Protein AF-A0A382XBM5-F1 (afdb_monomer_lite)

Foldseek 3Di:
DDDDDDDDDDDDDDDDDDDDDDDDDDDDDDPPDDPDPPPPPPPVVPPDDPPFDFQPPPQQFDWDWAQDCAPLQRGIWTKGWHDDPFWIKIWTFPGDRDHDDDPPDPVHPDGDGTDTDIDIDTRTDD

Radius of gyration: 31.51 Å; chains: 1; bounding box: 71×61×73 Å

Structure (mmCIF, N/CA/C/O backbone):
data_AF-A0A382XBM5-F1
#
_entry.id   AF-A0A382XBM5-F1
#
loop_
_atom_site.group_PDB
_atom_site.id
_atom_site.type_symbol
_atom_site.label_atom_id
_atom_site.label_alt_id
_atom_site.label_comp_id
_atom_site.label_asym_id
_atom_site.label_entity_id
_atom_site.label_seq_id
_atom_site.pdbx_PDB_ins_code
_atom_site.Cartn_x
_atom_site.Cartn_y
_atom_site.Cartn_z
_atom_site.occupancy
_atom_site.B_iso_or_equiv
_atom_site.auth_seq_id
_atom_site.auth_comp_id
_atom_site.auth_asym_id
_atom_site.auth_atom_id
_atom_site.pdbx_PDB_model_num
ATOM 1 N N . MET A 1 1 ? 4.378 49.306 -33.996 1.00 47.41 1 MET A N 1
ATOM 2 C CA . MET A 1 1 ? 3.082 48.614 -34.165 1.00 47.41 1 MET A CA 1
ATOM 3 C C . MET A 1 1 ? 2.689 48.063 -32.806 1.00 47.41 1 MET A C 1
ATOM 5 O O . MET A 1 1 ? 3.502 47.410 -32.171 1.00 47.41 1 MET A O 1
ATOM 9 N N . ARG A 1 2 ? 1.535 48.498 -32.302 1.00 53.16 2 ARG A N 1
ATOM 10 C CA . ARG A 1 2 ? 1.080 48.367 -30.914 1.00 53.16 2 ARG A CA 1
ATOM 11 C C . ARG A 1 2 ? 0.277 47.074 -30.787 1.00 53.16 2 ARG A C 1
ATOM 13 O O . ARG A 1 2 ? -0.827 47.044 -31.311 1.00 53.16 2 ARG A O 1
ATOM 20 N N . ASN A 1 3 ? 0.813 46.054 -30.114 1.00 47.38 3 ASN A N 1
ATOM 21 C CA . ASN A 1 3 ? 0.024 44.891 -29.702 1.00 47.38 3 ASN A CA 1
ATOM 22 C C . ASN A 1 3 ? -0.199 44.930 -28.193 1.00 47.38 3 ASN A C 1
ATOM 24 O O . ASN A 1 3 ? 0.729 45.026 -27.395 1.00 47.38 3 ASN A O 1
ATOM 28 N N . LEU A 1 4 ? -1.484 44.974 -27.877 1.00 54.78 4 LEU A N 1
ATOM 29 C CA . LEU A 1 4 ? -2.087 45.299 -26.604 1.00 54.78 4 LEU A CA 1
ATOM 30 C C . LEU A 1 4 ? -2.039 44.081 -25.674 1.00 54.78 4 LEU A C 1
ATOM 32 O O . LEU A 1 4 ? -2.422 42.978 -26.056 1.00 54.78 4 LEU A O 1
ATOM 36 N N . LEU A 1 5 ? -1.563 44.318 -24.457 1.00 53.28 5 LEU A N 1
ATOM 37 C CA . LEU A 1 5 ? -1.571 43.405 -23.323 1.00 53.28 5 LEU A CA 1
ATOM 38 C C . LEU A 1 5 ? -3.027 43.168 -22.874 1.00 53.28 5 LEU A C 1
ATOM 40 O O . LEU A 1 5 ? -3.676 44.100 -22.405 1.00 53.28 5 LEU A O 1
ATOM 44 N N . PHE A 1 6 ? -3.545 41.946 -23.011 1.00 52.56 6 PHE A N 1
ATOM 45 C CA . PHE A 1 6 ? -4.847 41.564 -22.451 1.00 52.56 6 PHE A CA 1
ATOM 46 C C . PHE A 1 6 ? -4.657 41.043 -21.021 1.00 52.56 6 PHE A C 1
ATOM 48 O O . PHE A 1 6 ? -4.394 39.865 -20.803 1.00 52.56 6 PHE A O 1
ATOM 55 N N . ILE A 1 7 ? -4.777 41.941 -20.040 1.00 62.66 7 ILE A N 1
ATOM 56 C CA . ILE A 1 7 ? -4.967 41.577 -18.631 1.00 62.66 7 ILE A CA 1
ATOM 57 C C . ILE A 1 7 ? -6.461 41.299 -18.439 1.00 62.66 7 ILE A C 1
ATOM 59 O O . ILE A 1 7 ? -7.285 42.205 -18.553 1.00 62.66 7 ILE A O 1
ATOM 63 N N . VAL A 1 8 ? -6.812 40.042 -18.170 1.00 58.16 8 VAL A N 1
ATOM 64 C CA . VAL A 1 8 ? -8.171 39.645 -17.786 1.00 58.16 8 VAL A CA 1
ATOM 65 C C . VAL A 1 8 ? -8.329 39.913 -16.290 1.00 58.16 8 VAL A C 1
ATOM 67 O O . VAL A 1 8 ? -7.776 39.199 -15.457 1.00 58.16 8 VAL A O 1
ATOM 70 N N . LEU A 1 9 ? -9.047 40.984 -15.954 1.00 60.41 9 LEU A N 1
ATOM 71 C CA . LEU A 1 9 ? -9.380 41.365 -14.583 1.00 60.41 9 LEU A CA 1
ATOM 72 C C . LEU A 1 9 ? -10.630 40.580 -14.137 1.00 60.41 9 LEU A C 1
ATOM 74 O O . LEU A 1 9 ? -11.729 40.832 -14.630 1.00 60.41 9 LEU A O 1
ATOM 78 N N . PHE A 1 10 ? -10.470 39.620 -13.223 1.00 53.31 10 PHE A N 1
ATOM 79 C CA . PHE A 1 10 ? -11.591 38.951 -12.555 1.00 53.31 10 PHE A CA 1
ATOM 80 C C . PHE A 1 10 ? -12.165 39.878 -11.472 1.00 53.31 10 PHE A C 1
ATOM 82 O O . PHE A 1 10 ? -11.504 40.166 -10.476 1.00 53.31 10 PHE A O 1
ATOM 89 N N . PHE A 1 11 ? -13.397 40.351 -11.663 1.00 56.81 11 PHE A N 1
ATOM 90 C CA . PHE A 1 11 ? -14.138 41.101 -10.649 1.00 56.81 11 PHE A CA 1
ATOM 91 C C . PHE A 1 11 ? -14.787 40.128 -9.655 1.00 56.81 11 PHE A C 1
ATOM 93 O O . PHE A 1 11 ? -15.709 39.396 -10.008 1.00 56.81 11 PHE A O 1
ATOM 100 N N . LEU A 1 12 ? -14.317 40.131 -8.406 1.00 57.12 12 LEU 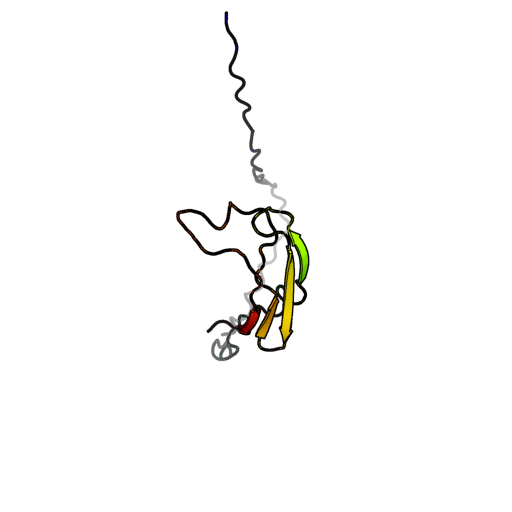A N 1
ATOM 101 C CA . LEU A 1 12 ? -15.010 39.493 -7.286 1.00 57.12 12 LEU A CA 1
ATOM 102 C C . LEU A 1 12 ? -16.153 40.413 -6.831 1.00 57.12 12 LEU A C 1
ATOM 104 O O . LEU A 1 12 ? -15.912 41.530 -6.374 1.00 57.12 12 LEU A O 1
ATOM 108 N N . VAL A 1 13 ? -17.399 39.956 -6.969 1.00 71.50 13 VAL A N 1
ATOM 109 C CA . VAL A 1 13 ? -18.586 40.656 -6.457 1.00 71.50 13 VAL A CA 1
ATOM 110 C C . VAL A 1 13 ? -18.748 40.307 -4.976 1.00 71.50 13 VAL A C 1
ATOM 112 O O . VAL A 1 13 ? -19.028 39.164 -4.627 1.00 71.50 13 VAL A O 1
ATOM 115 N N . SER A 1 14 ? -18.555 41.301 -4.108 1.00 61.66 14 SER A N 1
ATOM 116 C CA . SER A 1 14 ? -18.893 41.230 -2.683 1.00 61.66 14 SER A CA 1
ATOM 117 C C . SER A 1 14 ? -20.393 41.480 -2.495 1.00 61.66 14 SER A C 1
ATOM 119 O O . SER A 1 14 ? -20.939 42.434 -3.051 1.00 61.66 14 SER A O 1
ATOM 121 N N . CYS A 1 15 ? -21.062 40.627 -1.718 1.00 68.75 15 CYS A N 1
ATOM 122 C CA . CYS A 1 15 ? -22.448 40.815 -1.297 1.00 68.75 15 CYS A CA 1
ATOM 123 C C . CYS A 1 15 ? -22.478 41.769 -0.091 1.00 68.75 15 CYS A C 1
ATOM 125 O O . CYS A 1 15 ? -22.088 41.394 1.014 1.00 68.75 15 CYS A O 1
ATOM 127 N N . GLY A 1 16 ? -22.904 43.015 -0.313 1.00 55.94 16 GLY A N 1
ATOM 128 C CA . GLY A 1 16 ? -23.163 43.998 0.740 1.00 55.94 16 GLY A CA 1
ATOM 129 C C . GLY A 1 16 ? -24.565 43.817 1.325 1.00 55.94 16 GLY A C 1
ATOM 130 O O . GLY A 1 16 ? -25.552 43.974 0.610 1.00 55.94 16 GLY A O 1
ATOM 131 N N . GLY A 1 17 ? -24.653 43.486 2.616 1.00 50.19 17 GLY A N 1
ATOM 132 C CA . GLY A 1 17 ? -25.915 43.374 3.351 1.00 50.19 17 GLY A CA 1
ATOM 133 C C . GLY A 1 17 ? -26.571 44.741 3.561 1.00 50.19 17 GLY A C 1
ATOM 134 O O . GLY A 1 17 ? -25.957 45.658 4.103 1.00 50.19 17 GLY A O 1
ATOM 135 N N . SER A 1 18 ? -27.817 44.867 3.109 1.00 51.19 18 SER A N 1
ATOM 136 C CA . SER A 1 18 ? -28.637 46.074 3.175 1.00 51.19 18 SER A CA 1
ATOM 137 C C . SER A 1 18 ? -29.118 46.372 4.596 1.00 51.19 18 SER A C 1
ATOM 139 O O . SER A 1 18 ? -29.687 45.502 5.256 1.00 51.19 18 SER A O 1
ATOM 141 N N . GLY A 1 19 ? -28.948 47.622 5.034 1.00 45.06 19 GLY A N 1
ATOM 142 C CA . GLY A 1 19 ? -29.649 48.175 6.189 1.00 45.06 19 GLY A CA 1
ATOM 143 C C . GLY A 1 19 ? -31.120 48.416 5.856 1.00 45.06 19 GLY A C 1
ATOM 144 O O . GLY A 1 19 ? -31.438 48.977 4.809 1.00 45.06 19 GLY A O 1
ATOM 145 N N . TYR A 1 20 ? -32.007 47.974 6.742 1.00 48.06 20 TYR A N 1
ATOM 146 C CA . TYR A 1 20 ? -33.438 48.236 6.656 1.00 48.06 20 TYR A CA 1
ATOM 147 C C . TYR A 1 20 ? -33.765 49.376 7.622 1.00 48.06 20 TYR A C 1
ATOM 149 O O . TYR A 1 20 ? -33.694 49.192 8.836 1.00 48.06 20 TYR A O 1
ATOM 157 N N . GLU A 1 21 ? -34.116 50.547 7.091 1.00 51.31 21 GLU A N 1
ATOM 158 C CA . GLU A 1 21 ? -34.879 51.542 7.844 1.00 51.31 21 GLU A CA 1
ATOM 159 C C . GLU A 1 21 ? -36.362 51.223 7.647 1.00 51.31 21 GLU A C 1
ATOM 161 O O . GLU A 1 21 ? -36.876 51.237 6.529 1.00 51.31 21 GLU A O 1
ATOM 166 N N . GLY A 1 22 ? -37.026 50.841 8.737 1.00 45.09 22 GLY A N 1
ATOM 167 C CA . GLY A 1 22 ? -38.453 50.546 8.785 1.00 45.09 22 GLY A CA 1
ATOM 168 C C . GLY A 1 22 ? -39.132 51.505 9.750 1.00 45.09 22 GLY A C 1
ATOM 169 O O . GLY A 1 22 ? -38.767 51.577 10.922 1.00 45.09 22 GLY A O 1
ATOM 170 N N . GLU A 1 23 ? -40.081 52.265 9.218 1.00 50.44 23 GLU A N 1
ATOM 171 C CA . GLU A 1 23 ? -40.798 53.361 9.857 1.00 50.44 23 GLU A CA 1
ATOM 172 C C . GLU A 1 23 ? -41.635 52.947 11.081 1.00 50.44 23 GLU A C 1
ATOM 174 O O . GLU A 1 23 ? -42.113 51.821 11.215 1.00 50.44 23 GLU A O 1
ATOM 179 N N . ASN A 1 24 ? -41.829 53.920 11.975 1.00 48.09 24 ASN A N 1
ATOM 180 C CA . ASN A 1 24 ? -42.613 53.821 13.200 1.00 48.09 24 ASN A CA 1
ATOM 181 C C . ASN A 1 24 ? -44.093 53.508 12.923 1.00 48.09 24 ASN A C 1
ATOM 183 O O . ASN A 1 24 ? -44.833 54.362 12.436 1.00 48.09 24 ASN A O 1
ATOM 187 N N . LEU A 1 25 ? -44.560 52.349 13.386 1.00 51.84 25 LEU A N 1
ATOM 188 C CA . LEU A 1 25 ? -45.968 52.119 13.703 1.00 51.84 25 LEU A CA 1
ATOM 189 C C . LEU A 1 25 ? -46.066 51.649 15.155 1.00 51.84 25 LEU A C 1
ATOM 191 O O . LEU A 1 25 ? -45.772 50.504 15.492 1.00 51.84 25 LEU A O 1
ATOM 195 N N . ALA A 1 26 ? -46.451 52.581 16.025 1.00 52.72 26 ALA A N 1
ATOM 196 C CA . ALA A 1 26 ? -46.692 52.341 17.436 1.00 52.72 26 ALA A CA 1
ATOM 197 C C . ALA A 1 26 ? -47.928 51.443 17.622 1.00 52.72 26 ALA A C 1
ATOM 199 O O . ALA A 1 26 ? -49.066 51.906 17.564 1.00 52.72 26 ALA A O 1
ATOM 200 N N . LEU A 1 27 ? -47.694 50.158 17.883 1.00 51.44 27 LEU A N 1
ATOM 201 C CA . LEU A 1 27 ? -48.658 49.250 18.501 1.00 51.44 27 LEU A CA 1
ATOM 202 C C . LEU A 1 27 ? -48.108 48.877 19.881 1.00 51.44 27 LEU A C 1
ATOM 204 O O . LEU A 1 27 ? -46.964 48.447 20.003 1.00 51.44 27 LEU A O 1
ATOM 208 N N . GLY A 1 28 ? -48.900 49.141 20.923 1.00 55.59 28 GLY A N 1
ATOM 209 C CA . GLY A 1 28 ? -48.483 49.104 22.326 1.00 55.59 28 GLY A CA 1
ATOM 210 C C . GLY A 1 28 ? -47.794 47.800 22.729 1.00 55.59 28 GLY A C 1
ATOM 211 O O . GLY A 1 28 ? -48.399 46.731 22.710 1.00 55.59 28 GLY A O 1
ATOM 212 N N . ILE A 1 29 ? -46.528 47.916 23.125 1.00 43.56 29 ILE A N 1
ATOM 213 C CA . ILE A 1 29 ? -45.694 46.815 23.599 1.00 43.56 29 ILE A CA 1
ATOM 214 C C . ILE A 1 29 ? -45.949 46.691 25.106 1.00 43.56 29 ILE A C 1
ATOM 216 O O . ILE A 1 29 ? -45.673 47.622 25.863 1.00 43.56 29 ILE A O 1
ATOM 220 N N . LEU A 1 30 ? -46.516 45.568 25.553 1.00 51.75 30 LEU A N 1
ATOM 221 C CA . LEU A 1 30 ? -46.498 45.212 26.975 1.00 51.75 30 LEU A CA 1
ATOM 222 C C . LEU A 1 30 ? -45.032 45.095 27.429 1.00 51.75 30 LEU A C 1
ATOM 224 O O . LEU A 1 30 ? -44.207 44.634 26.637 1.00 51.75 30 LEU A O 1
ATOM 228 N N . PRO A 1 31 ? -44.674 45.489 28.666 1.00 61.25 31 PRO A N 1
ATOM 229 C CA . PRO A 1 31 ? -43.312 45.300 29.147 1.00 61.25 31 PRO A CA 1
ATOM 230 C C . PRO A 1 31 ? -42.918 43.819 29.011 1.00 61.25 31 PRO A C 1
ATOM 232 O O . PRO A 1 31 ? -43.766 42.947 29.233 1.00 61.25 31 PRO A O 1
ATOM 235 N N . PRO A 1 32 ? -41.664 43.519 28.626 1.00 55.09 32 PRO A N 1
ATOM 236 C CA . PRO A 1 32 ? -41.209 42.141 28.527 1.00 55.09 32 PRO A CA 1
ATOM 237 C C . PRO A 1 32 ? -41.407 41.443 29.882 1.00 55.09 32 PRO A C 1
ATOM 239 O O . PRO A 1 32 ? -41.239 42.089 30.925 1.00 55.09 32 PRO A O 1
ATOM 242 N N . PRO A 1 33 ? -41.781 40.150 29.899 1.00 57.09 33 PRO A N 1
ATOM 243 C CA . PRO A 1 33 ? -41.859 39.408 31.148 1.00 57.09 33 PRO A CA 1
ATOM 244 C C . PRO A 1 33 ? -40.501 39.484 31.865 1.00 57.09 33 PRO A C 1
ATOM 246 O O . PRO A 1 33 ? -39.464 39.548 31.194 1.00 57.09 33 PRO A O 1
ATOM 249 N N . PRO A 1 34 ? -40.483 39.503 33.211 1.00 64.94 34 PRO A N 1
ATOM 250 C CA . PRO A 1 34 ? -39.229 39.451 33.944 1.00 64.94 34 PRO A CA 1
ATOM 251 C C . PRO A 1 34 ? -38.427 38.229 33.476 1.00 64.94 34 PRO A C 1
ATOM 253 O O . PRO A 1 34 ? -39.034 37.201 33.146 1.00 64.94 34 PRO A O 1
ATOM 256 N N . PRO A 1 35 ? -37.086 38.328 33.417 1.00 61.22 35 PRO A N 1
ATOM 257 C CA . PRO A 1 35 ? -36.269 37.174 33.090 1.00 61.22 35 PRO A CA 1
ATOM 258 C C . PRO A 1 35 ? -36.651 36.026 34.037 1.00 61.22 35 PRO A C 1
ATOM 260 O O . PRO A 1 35 ? -36.942 36.290 35.213 1.00 61.22 35 PRO A O 1
ATOM 263 N N . PRO A 1 36 ? -36.689 34.771 33.546 1.00 67.69 36 PRO A N 1
ATOM 264 C CA . PRO A 1 36 ? -36.858 33.631 34.430 1.00 67.69 36 PRO A CA 1
ATOM 265 C C . PRO A 1 36 ? -35.834 33.746 35.566 1.00 67.69 36 PRO A C 1
ATOM 267 O O . PRO A 1 36 ? -34.754 34.304 35.331 1.00 67.69 36 PRO A O 1
ATOM 270 N N . PRO A 1 37 ? -36.153 33.273 36.789 1.00 60.03 37 PRO A N 1
ATOM 271 C CA . PRO A 1 37 ? -35.171 33.222 37.860 1.00 60.03 37 PRO A CA 1
ATOM 272 C C . PRO A 1 37 ? -33.896 32.640 37.274 1.00 60.03 37 PRO A C 1
ATOM 274 O O . PRO A 1 37 ? -33.964 31.620 36.588 1.00 60.03 37 PRO A O 1
ATOM 277 N N . THR A 1 38 ? -32.772 33.330 37.456 1.00 59.56 38 THR A N 1
ATOM 278 C CA . THR A 1 38 ? -31.475 32.808 37.052 1.00 59.56 38 THR A CA 1
ATOM 279 C C . THR A 1 38 ? -31.290 31.512 37.823 1.00 59.56 38 THR A C 1
ATOM 281 O O . THR A 1 38 ? -30.893 31.533 38.988 1.00 59.56 38 THR A O 1
ATOM 284 N N . GLU A 1 39 ? -31.669 30.388 37.218 1.00 62.56 39 GLU A N 1
ATOM 285 C CA . GLU A 1 39 ? -31.314 29.095 37.754 1.00 62.56 39 GLU A CA 1
ATOM 286 C C . GLU A 1 39 ? -29.798 29.075 37.705 1.00 62.56 39 GLU A C 1
ATOM 288 O O . GLU A 1 39 ? -29.180 29.206 36.646 1.00 62.56 39 GLU A O 1
ATOM 293 N N . LEU A 1 40 ? -29.201 29.037 38.892 1.00 54.28 40 LEU A N 1
ATOM 294 C CA . LEU A 1 40 ? -27.804 28.704 39.049 1.00 54.28 40 LEU A CA 1
ATOM 295 C C . LEU A 1 40 ? -27.680 27.292 38.489 1.00 54.28 40 LEU A C 1
ATOM 297 O O . LEU A 1 40 ? -27.955 26.319 39.189 1.00 54.28 40 LEU A O 1
ATOM 301 N N . VAL A 1 41 ? -27.360 27.191 37.200 1.00 60.28 41 VAL A N 1
ATOM 302 C CA . VAL A 1 41 ? -26.947 25.932 36.602 1.00 60.28 41 VAL A CA 1
ATOM 303 C C . VAL A 1 41 ? -25.720 25.536 37.399 1.00 60.28 41 VAL A C 1
ATOM 305 O O . VAL A 1 41 ? -24.683 26.188 37.315 1.00 60.28 41 VAL A O 1
ATOM 308 N N . ASN A 1 42 ? -25.893 24.539 38.260 1.00 59.00 42 ASN A N 1
ATOM 309 C CA . ASN A 1 42 ? -24.801 23.927 38.982 1.00 59.00 42 ASN A CA 1
ATOM 310 C C . ASN A 1 42 ? -23.917 23.259 37.923 1.00 59.00 42 ASN A C 1
ATOM 312 O O . ASN A 1 42 ? -24.194 22.158 37.458 1.00 59.00 42 ASN A O 1
ATOM 316 N N . ASP A 1 43 ? -22.879 23.971 37.507 1.00 59.50 43 ASP A N 1
ATOM 317 C CA . ASP A 1 43 ? -21.851 23.568 36.545 1.00 59.50 43 ASP A CA 1
ATOM 318 C C . ASP A 1 43 ? -21.027 22.355 37.016 1.00 59.50 43 ASP A C 1
ATOM 320 O O . ASP A 1 43 ? -20.229 21.801 36.261 1.00 59.50 43 ASP A O 1
ATOM 324 N N . SER A 1 44 ? -21.275 21.878 38.238 1.00 62.72 44 SER A N 1
ATOM 325 C CA . SER A 1 44 ? -20.665 20.678 38.816 1.00 62.72 44 SER A CA 1
ATOM 326 C C . SER A 1 44 ? -21.227 19.335 38.316 1.00 62.72 44 SER A C 1
ATOM 328 O O . SER A 1 44 ? -20.695 18.304 38.714 1.00 62.72 44 SER A O 1
ATOM 330 N N . GLU A 1 45 ? -22.233 19.301 37.430 1.00 58.19 45 GLU A N 1
ATOM 331 C CA . GLU A 1 45 ? -22.659 18.058 36.737 1.00 58.19 45 GLU A CA 1
ATOM 332 C C . GLU A 1 45 ? -22.126 17.933 35.291 1.00 58.19 45 GLU A C 1
ATOM 334 O O . GLU A 1 45 ? -22.588 17.103 34.513 1.00 58.19 45 GLU A O 1
ATOM 339 N N . MET A 1 46 ? -21.108 18.718 34.920 1.00 51.84 46 MET A N 1
ATOM 340 C CA . MET A 1 46 ? -20.367 18.577 33.651 1.00 51.84 46 MET A CA 1
ATOM 341 C C . MET A 1 46 ? -19.023 17.836 33.806 1.00 51.84 46 MET A C 1
ATOM 343 O O . MET A 1 46 ? -18.102 18.023 33.014 1.00 51.84 46 MET A O 1
ATOM 347 N N . LEU A 1 47 ? -18.911 16.965 34.809 1.00 59.09 47 LEU A N 1
ATOM 348 C CA . LEU A 1 47 ? -17.888 15.918 34.905 1.00 59.09 47 LEU A CA 1
ATOM 349 C C . LEU A 1 47 ? -18.649 14.609 34.617 1.00 59.09 47 LEU A C 1
ATOM 351 O O . LEU A 1 47 ? -19.571 14.282 35.346 1.00 59.09 47 LEU A O 1
ATOM 355 N N . GLU A 1 48 ? -18.448 13.839 33.552 1.00 56.38 48 GLU A N 1
ATOM 356 C CA . GLU A 1 48 ? -17.188 13.357 33.006 1.00 56.38 48 GLU A CA 1
ATOM 357 C C . GLU A 1 48 ? -17.499 12.621 31.682 1.00 56.38 48 GLU A C 1
ATOM 359 O O . GLU A 1 48 ? -17.496 11.397 31.631 1.00 56.38 48 GLU A O 1
ATOM 364 N N . ASN A 1 49 ? -17.846 13.314 30.596 1.00 56.25 49 ASN A N 1
ATOM 365 C CA . ASN A 1 49 ? -17.785 12.660 29.285 1.00 56.25 49 ASN A CA 1
ATOM 366 C C . ASN A 1 49 ? -16.575 13.253 28.574 1.00 56.25 49 ASN A C 1
ATOM 368 O O . ASN A 1 49 ? -16.712 14.331 27.986 1.00 56.25 49 ASN A O 1
ATOM 372 N N . PRO A 1 50 ? -15.373 12.643 28.686 1.00 67.56 50 PRO A N 1
ATOM 373 C CA . PRO A 1 50 ? -14.258 13.089 27.868 1.00 67.56 50 PRO A CA 1
ATOM 374 C C . PRO A 1 50 ? -14.775 13.109 26.434 1.00 67.56 50 PRO A C 1
ATOM 376 O O . PRO A 1 50 ? -15.379 12.131 25.987 1.00 67.56 50 PRO A O 1
ATOM 379 N N . ILE A 1 51 ? -14.632 14.241 25.740 1.00 62.34 51 ILE A N 1
ATOM 380 C CA . ILE A 1 51 ? -14.943 14.272 24.315 1.00 62.34 51 ILE A CA 1
ATOM 381 C C . ILE A 1 51 ? -13.938 13.324 23.669 1.00 62.34 51 ILE A C 1
ATOM 383 O O . ILE A 1 51 ? -12.780 13.671 23.445 1.00 62.34 51 ILE A O 1
ATOM 387 N N . LEU A 1 52 ? -14.382 12.087 23.469 1.00 75.12 52 LEU A N 1
ATOM 388 C CA . LEU A 1 52 ? -13.664 11.053 22.759 1.00 75.12 52 LEU A CA 1
ATOM 389 C C . LEU A 1 52 ? -13.703 11.460 21.296 1.00 75.12 52 LEU A C 1
ATOM 391 O O . LEU A 1 52 ? -14.675 11.221 20.581 1.00 75.12 52 LEU A O 1
ATOM 395 N N . TYR A 1 53 ? -12.654 12.153 20.871 1.00 85.06 53 TYR A N 1
ATOM 396 C CA . TYR A 1 53 ? -12.404 12.346 19.457 1.00 85.06 53 TYR A CA 1
ATOM 397 C C . TYR A 1 53 ? -12.020 10.993 18.869 1.00 85.06 53 TYR A C 1
ATOM 399 O O . TYR A 1 53 ? -11.195 10.272 19.423 1.00 85.06 53 TYR A O 1
ATOM 407 N N . SER A 1 54 ? -12.635 10.643 17.750 1.00 89.88 54 SER A N 1
ATOM 408 C CA . SER A 1 54 ? -12.350 9.411 17.031 1.00 89.88 54 SER A CA 1
ATOM 409 C C . SER A 1 54 ? -12.382 9.685 15.535 1.00 89.88 54 SER A C 1
ATOM 411 O O . SER A 1 54 ? -13.111 10.560 15.066 1.00 89.88 54 SER A O 1
ATOM 413 N N . THR A 1 55 ? -11.582 8.930 14.789 1.00 92.31 55 THR A N 1
ATOM 414 C CA . THR A 1 55 ? -11.623 8.874 13.321 1.00 92.31 55 THR A CA 1
ATOM 415 C C . THR A 1 55 ? -12.350 7.625 12.817 1.00 92.31 55 THR A C 1
ATOM 417 O O . THR A 1 55 ? -12.115 7.167 11.695 1.00 92.31 55 THR A O 1
ATOM 420 N N . GLU A 1 56 ? -13.227 7.065 13.654 1.00 91.56 56 GLU A N 1
ATOM 421 C CA . GLU A 1 56 ? -14.105 5.948 13.309 1.00 91.56 56 GLU A CA 1
ATOM 422 C C . GLU A 1 56 ? -14.848 6.210 11.990 1.00 91.56 56 GLU A C 1
ATOM 424 O O . GLU A 1 56 ? -15.232 7.340 11.681 1.00 91.56 56 GLU A O 1
ATOM 429 N N . ASN A 1 57 ? -15.039 5.154 11.197 1.00 90.50 57 ASN A N 1
ATOM 430 C CA . ASN A 1 57 ? -15.725 5.164 9.897 1.00 90.50 57 ASN A CA 1
ATOM 431 C C . ASN A 1 57 ? -15.047 5.979 8.777 1.00 90.50 57 ASN A C 1
ATOM 433 O O . ASN A 1 57 ? -15.463 5.896 7.621 1.00 90.50 57 ASN A O 1
ATOM 437 N N . ILE A 1 58 ? -13.973 6.723 9.056 1.00 93.38 58 ILE A N 1
ATOM 438 C CA . ILE A 1 58 ? -13.226 7.442 8.019 1.00 93.38 58 ILE A CA 1
ATOM 439 C C . ILE A 1 58 ? -12.380 6.452 7.206 1.00 93.38 58 ILE A C 1
ATOM 441 O O . ILE A 1 58 ? -11.511 5.776 7.756 1.00 93.38 58 ILE A O 1
ATOM 445 N N . TYR A 1 59 ? -12.627 6.399 5.891 1.00 94.38 59 TYR A N 1
ATOM 446 C CA . TYR A 1 59 ? -11.921 5.558 4.908 1.00 94.38 59 TYR A CA 1
ATOM 447 C C . TYR A 1 59 ? -11.870 4.058 5.244 1.00 94.38 59 TYR A C 1
ATOM 449 O O . TYR A 1 59 ? -10.923 3.371 4.878 1.00 94.38 59 TYR A O 1
ATOM 457 N N . CYS A 1 60 ? -12.894 3.540 5.922 1.00 95.12 60 CYS A N 1
ATOM 458 C CA . CYS A 1 60 ? -12.950 2.138 6.338 1.00 95.12 60 CYS A CA 1
ATOM 459 C C . CYS A 1 60 ? -13.268 1.146 5.215 1.00 95.12 60 CYS A C 1
ATOM 461 O O . CYS A 1 60 ? -13.159 -0.042 5.452 1.00 95.12 60 CYS A O 1
ATOM 463 N N . ASP A 1 61 ? -13.634 1.613 4.023 1.00 96.31 61 ASP A N 1
ATOM 464 C CA . ASP A 1 61 ? -13.896 0.761 2.853 1.00 96.31 61 ASP A CA 1
ATOM 465 C C . ASP A 1 61 ? -13.138 1.274 1.616 1.00 96.31 61 ASP A C 1
ATOM 467 O O . ASP A 1 61 ? -13.573 1.123 0.473 1.00 96.31 61 ASP A O 1
ATOM 471 N N . LEU A 1 62 ? -12.011 1.956 1.838 1.00 97.62 62 LEU A N 1
ATOM 472 C CA . LEU A 1 62 ? -11.183 2.478 0.758 1.00 97.62 62 LEU A CA 1
ATOM 473 C C . LEU A 1 62 ? -10.277 1.364 0.227 1.00 97.62 62 LEU A C 1
ATOM 475 O O . LEU A 1 62 ? -9.429 0.854 0.952 1.00 97.62 62 LEU A O 1
ATOM 479 N N . SER A 1 63 ? -10.413 1.021 -1.047 1.00 98.31 63 SER A N 1
ATOM 480 C CA . SER A 1 63 ? -9.532 0.066 -1.718 1.00 98.31 63 SER A CA 1
ATOM 481 C C . SER A 1 63 ? -9.331 0.447 -3.176 1.00 98.31 63 SER A C 1
ATOM 483 O O . SER A 1 63 ? -10.176 1.118 -3.773 1.00 98.31 63 SER A O 1
ATOM 485 N N . GLU A 1 64 ? -8.211 0.020 -3.744 1.00 98.50 64 GLU A N 1
ATOM 486 C CA . GLU A 1 64 ? -7.901 0.213 -5.154 1.00 98.50 64 GLU A CA 1
ATOM 487 C C . GLU A 1 64 ? -7.028 -0.933 -5.660 1.00 98.50 64 GLU A C 1
ATOM 489 O O . GLU A 1 64 ? -6.134 -1.404 -4.961 1.00 98.50 64 GLU A O 1
ATOM 494 N N . LEU A 1 65 ? -7.289 -1.349 -6.898 1.00 98.44 65 LEU A N 1
ATOM 495 C CA . LEU A 1 65 ? -6.485 -2.310 -7.637 1.00 98.44 65 LEU A CA 1
ATOM 496 C C . LEU A 1 65 ? -6.278 -1.753 -9.045 1.00 98.44 65 LEU A C 1
ATOM 498 O O . LEU A 1 65 ? -7.204 -1.757 -9.860 1.00 98.44 65 LEU A O 1
ATOM 502 N N . ILE A 1 66 ? -5.081 -1.251 -9.328 1.00 98.62 66 ILE A N 1
ATOM 503 C CA . ILE A 1 66 ? -4.783 -0.555 -10.581 1.00 98.62 66 ILE A CA 1
ATOM 504 C C . ILE A 1 66 ? -3.406 -0.938 -11.107 1.00 98.62 66 ILE A C 1
ATOM 506 O O . ILE A 1 66 ? -2.425 -0.971 -10.372 1.00 98.62 66 ILE A O 1
ATOM 510 N N . TYR A 1 67 ? -3.327 -1.249 -12.398 1.00 98.50 67 TYR A N 1
ATOM 511 C CA . TYR A 1 67 ? -2.050 -1.501 -13.051 1.00 98.50 67 TYR A CA 1
ATOM 512 C C . TYR A 1 67 ? -1.308 -0.188 -13.298 1.00 98.50 67 TYR A C 1
ATOM 514 O O . TYR A 1 67 ? -1.875 0.729 -13.887 1.00 98.50 67 TYR A O 1
ATOM 522 N N . ASN A 1 68 ? -0.057 -0.116 -12.846 1.00 98.44 68 ASN A N 1
ATOM 523 C CA . ASN A 1 68 ? 0.841 0.991 -13.129 1.00 98.44 68 ASN A CA 1
ATOM 524 C C . ASN A 1 68 ? 1.780 0.580 -14.267 1.00 98.44 68 ASN A C 1
ATOM 526 O O . ASN A 1 68 ? 2.617 -0.314 -14.100 1.00 98.44 68 ASN A O 1
ATOM 530 N N . ASP A 1 69 ? 1.596 1.212 -15.423 1.00 98.12 69 ASP A N 1
ATOM 531 C CA . ASP A 1 69 ? 2.327 0.952 -16.661 1.00 98.12 69 ASP A CA 1
ATOM 532 C C . ASP A 1 69 ? 3.599 1.801 -16.817 1.00 98.12 69 ASP A C 1
ATOM 534 O O . ASP A 1 69 ? 4.280 1.688 -17.838 1.00 98.12 69 ASP A O 1
ATOM 538 N N . ASP A 1 70 ? 3.968 2.592 -15.801 1.00 98.12 70 ASP A N 1
ATOM 539 C CA . ASP A 1 70 ? 5.262 3.273 -15.750 1.00 98.12 70 ASP A CA 1
ATOM 540 C C . ASP A 1 70 ? 6.408 2.258 -15.865 1.00 98.12 70 ASP A C 1
ATOM 542 O O . ASP A 1 70 ? 6.406 1.212 -15.205 1.00 98.12 70 ASP A O 1
ATOM 546 N N . GLU A 1 71 ? 7.416 2.578 -16.683 1.00 97.19 71 GLU A N 1
ATOM 547 C CA . GLU A 1 71 ? 8.551 1.695 -16.981 1.00 97.19 71 GLU A CA 1
ATOM 548 C C . GLU A 1 71 ? 9.280 1.217 -15.713 1.00 97.19 71 GLU A C 1
ATOM 550 O O . GLU A 1 71 ? 9.772 0.086 -15.671 1.00 97.19 71 GLU A O 1
ATOM 555 N N . SER A 1 72 ? 9.311 2.040 -14.659 1.00 97.69 72 SER A N 1
ATOM 556 C CA . SER A 1 72 ? 10.000 1.719 -13.401 1.00 97.69 72 SER A CA 1
ATOM 557 C C . SER A 1 72 ? 9.175 0.858 -12.443 1.00 97.69 72 SER A C 1
ATOM 559 O O . SER A 1 72 ? 9.706 0.414 -11.422 1.00 97.69 72 SER A O 1
ATOM 561 N N . VAL A 1 73 ? 7.885 0.649 -12.730 1.00 98.06 73 VAL A N 1
ATOM 562 C CA . VAL A 1 73 ? 6.940 -0.067 -11.862 1.00 98.06 73 VAL A CA 1
ATOM 563 C C . VAL A 1 73 ? 6.414 -1.317 -12.556 1.00 98.06 73 VAL A C 1
ATOM 565 O O . VAL A 1 73 ? 6.628 -2.424 -12.058 1.00 98.06 73 VAL A O 1
ATOM 568 N N . ASN A 1 74 ? 5.759 -1.142 -13.708 1.00 97.19 74 ASN A N 1
ATOM 569 C CA . ASN A 1 74 ? 5.272 -2.199 -14.594 1.00 97.19 74 ASN A CA 1
ATOM 570 C C . ASN A 1 74 ? 4.553 -3.357 -13.861 1.00 97.19 74 ASN A C 1
ATOM 572 O O . ASN A 1 74 ? 4.786 -4.540 -14.128 1.00 97.19 74 ASN A O 1
ATOM 576 N N . THR A 1 75 ? 3.715 -3.027 -12.876 1.00 98.38 75 THR A N 1
ATOM 577 C CA . THR A 1 75 ? 2.998 -3.999 -12.040 1.00 98.38 75 THR A CA 1
ATOM 578 C C . THR A 1 75 ? 1.756 -3.373 -11.404 1.00 98.38 75 THR A C 1
ATOM 580 O O . THR A 1 75 ? 1.533 -2.166 -11.479 1.00 98.38 75 THR A O 1
ATOM 583 N N . THR A 1 76 ? 0.913 -4.197 -10.789 1.00 98.62 76 THR A N 1
ATOM 584 C CA . THR A 1 76 ? -0.349 -3.757 -10.183 1.00 98.62 76 THR A CA 1
ATOM 585 C C . THR A 1 76 ? -0.135 -3.185 -8.786 1.00 98.62 76 THR A C 1
ATOM 587 O O . THR A 1 76 ? 0.445 -3.849 -7.931 1.00 98.62 76 THR A O 1
ATOM 590 N N . SER A 1 77 ? -0.644 -1.979 -8.545 1.00 98.75 77 SER A N 1
ATOM 591 C CA . SER A 1 77 ? -0.875 -1.408 -7.219 1.00 98.75 77 SER A CA 1
ATOM 592 C C . SER A 1 77 ? -2.141 -1.985 -6.608 1.00 98.75 77 SER A C 1
ATOM 594 O O . SER A 1 77 ? -3.176 -2.049 -7.270 1.00 98.75 77 SER A O 1
ATOM 596 N N . ASP A 1 78 ? -2.027 -2.434 -5.364 1.00 98.75 78 ASP A N 1
ATOM 597 C CA . ASP A 1 78 ? -3.119 -3.019 -4.596 1.00 98.75 78 ASP A CA 1
ATOM 598 C C . ASP A 1 78 ? -3.038 -2.530 -3.152 1.00 98.75 78 ASP A C 1
ATOM 600 O O . ASP A 1 78 ? -2.004 -2.691 -2.485 1.00 98.75 78 ASP A O 1
ATOM 604 N N . TYR A 1 79 ? -4.124 -1.933 -2.673 1.00 98.62 79 TYR A N 1
ATOM 605 C CA . TYR A 1 79 ? -4.308 -1.655 -1.260 1.00 98.62 79 TYR A CA 1
ATOM 606 C C . TYR A 1 79 ? -5.781 -1.721 -0.863 1.00 98.62 79 TYR A C 1
ATOM 608 O O . TYR A 1 79 ? -6.689 -1.408 -1.634 1.00 98.62 79 TYR A O 1
ATOM 616 N N . ALA A 1 80 ? -6.008 -2.063 0.399 1.00 98.50 80 ALA A N 1
ATOM 617 C CA . ALA A 1 80 ? -7.307 -2.049 1.035 1.00 98.50 80 ALA A CA 1
ATOM 618 C C . ALA A 1 80 ? -7.189 -1.563 2.480 1.00 98.50 80 ALA A C 1
ATOM 620 O O . ALA A 1 80 ? -6.338 -2.014 3.252 1.00 98.50 80 ALA A O 1
ATOM 621 N N . TRP A 1 81 ? -8.092 -0.663 2.841 1.00 98.44 81 TRP A N 1
ATOM 622 C CA . TRP A 1 81 ? -8.344 -0.231 4.201 1.00 98.44 81 TRP A CA 1
ATOM 623 C C . TRP A 1 81 ? -9.619 -0.890 4.715 1.00 98.44 81 TRP A C 1
ATOM 625 O O . TRP A 1 81 ? -10.616 -0.966 4.003 1.00 98.44 81 TRP A O 1
ATOM 635 N N . SER A 1 82 ? -9.577 -1.342 5.964 1.00 97.38 82 SER A N 1
ATOM 636 C CA . SER A 1 82 ? -10.753 -1.775 6.723 1.00 97.38 82 SER A CA 1
ATOM 637 C C . SER A 1 82 ? -10.729 -1.173 8.124 1.00 97.38 82 SER A C 1
ATOM 639 O O . SER A 1 82 ? -9.691 -0.683 8.568 1.00 97.38 82 SER A O 1
ATOM 641 N N . CYS A 1 83 ? -11.849 -1.192 8.841 1.00 96.31 83 CYS A N 1
ATOM 642 C CA . CYS A 1 83 ? -11.883 -0.790 10.246 1.00 96.31 83 CYS A CA 1
ATOM 643 C C . CYS A 1 83 ? -12.520 -1.863 11.120 1.00 96.31 83 CYS A C 1
ATOM 645 O O . CYS A 1 83 ? -13.416 -2.594 10.699 1.00 96.31 83 CYS A O 1
ATOM 647 N N . ASN A 1 84 ? -12.080 -1.899 12.371 1.00 92.69 84 ASN A N 1
ATOM 648 C CA . ASN A 1 84 ? -12.813 -2.490 13.479 1.00 92.69 84 ASN A CA 1
ATOM 649 C C . ASN A 1 84 ? -13.110 -1.394 14.524 1.00 92.69 84 ASN A C 1
ATOM 651 O O . ASN A 1 84 ? -12.914 -0.209 14.258 1.00 92.69 84 ASN A O 1
ATOM 655 N N . THR A 1 85 ? -13.587 -1.780 15.707 1.00 90.06 85 THR A N 1
ATOM 656 C CA . THR A 1 85 ? -13.992 -0.844 16.772 1.00 90.06 85 THR A CA 1
ATOM 657 C C . THR A 1 85 ? -12.847 -0.033 17.382 1.00 90.06 85 THR A C 1
ATOM 659 O O . THR A 1 85 ? -13.108 0.922 18.103 1.00 90.06 85 THR A O 1
ATOM 662 N N . GLU A 1 86 ? -11.589 -0.406 17.143 1.00 92.44 86 GLU A N 1
ATOM 663 C CA . GLU A 1 86 ? -10.416 0.212 17.779 1.00 92.44 86 GLU A CA 1
ATOM 664 C C . GLU A 1 86 ? -9.355 0.663 16.770 1.00 92.44 86 GLU A C 1
ATOM 666 O O . GLU A 1 86 ? -8.491 1.484 17.086 1.00 92.44 86 GLU A O 1
ATOM 671 N N . SER A 1 87 ? -9.366 0.116 15.556 1.00 95.62 87 SER A N 1
ATOM 672 C CA . SER A 1 87 ? -8.276 0.284 14.603 1.00 95.62 87 SER A CA 1
ATOM 673 C C . SER A 1 87 ? -8.742 0.363 13.158 1.00 95.62 87 SER A C 1
ATOM 675 O O . SER A 1 87 ? -9.697 -0.296 12.744 1.00 95.62 87 SER A O 1
ATOM 677 N N . ARG A 1 88 ? -7.985 1.133 12.378 1.00 97.12 88 ARG A N 1
ATOM 678 C CA . ARG A 1 88 ? -7.979 1.107 10.922 1.00 97.12 88 ARG A CA 1
ATOM 679 C C . ARG A 1 88 ? -6.833 0.203 10.461 1.00 97.12 88 ARG A C 1
ATOM 681 O O . ARG A 1 88 ? -5.688 0.402 10.857 1.00 97.12 88 ARG A O 1
ATOM 688 N N . LEU A 1 89 ? -7.150 -0.787 9.640 1.00 97.75 89 LEU A N 1
ATOM 689 C CA . LEU A 1 89 ? -6.246 -1.827 9.160 1.00 97.75 89 LEU A CA 1
ATOM 690 C C . LEU A 1 89 ? -5.899 -1.558 7.693 1.00 97.75 89 LEU A C 1
ATOM 692 O O . LEU A 1 89 ? -6.810 -1.368 6.888 1.00 97.75 89 LEU A O 1
ATOM 696 N N . LEU A 1 90 ? -4.613 -1.567 7.349 1.00 98.19 90 LEU A N 1
ATOM 697 C CA . LEU A 1 90 ? -4.108 -1.457 5.979 1.00 98.19 90 LEU A CA 1
ATOM 698 C C . LEU A 1 90 ? -3.544 -2.802 5.539 1.00 98.19 90 LEU A C 1
ATOM 700 O O . LEU A 1 90 ? -2.648 -3.323 6.196 1.00 98.19 90 LEU A O 1
ATOM 704 N N . SER A 1 91 ? -3.982 -3.304 4.390 1.00 98.44 91 SER A N 1
ATOM 705 C CA . SER A 1 91 ? -3.270 -4.339 3.643 1.00 98.44 91 SER A CA 1
ATOM 706 C C . SER A 1 91 ? -2.928 -3.821 2.254 1.00 98.44 91 SER A C 1
ATOM 708 O O . SER A 1 91 ? -3.718 -3.098 1.654 1.00 98.44 91 SER A O 1
ATOM 710 N N . GLY A 1 92 ? -1.754 -4.162 1.737 1.00 98.44 92 GLY A N 1
ATOM 711 C CA . GLY A 1 92 ? -1.387 -3.785 0.381 1.00 98.44 92 GLY A CA 1
ATOM 712 C C . GLY A 1 92 ? 0.001 -4.246 -0.018 1.00 98.44 92 GLY A C 1
ATOM 713 O O . GLY A 1 92 ? 0.725 -4.874 0.759 1.00 98.44 92 GLY A O 1
ATOM 714 N N . ASN A 1 93 ? 0.368 -3.912 -1.250 1.00 98.56 93 ASN A N 1
ATOM 715 C CA . ASN A 1 93 ? 1.612 -4.365 -1.862 1.00 98.56 93 ASN A CA 1
ATOM 716 C C . ASN A 1 93 ? 2.687 -3.265 -2.007 1.00 98.56 93 ASN A C 1
ATOM 718 O O . ASN A 1 93 ? 3.758 -3.514 -2.562 1.00 98.56 93 ASN A O 1
ATOM 722 N N . GLY A 1 94 ? 2.406 -2.043 -1.536 1.00 97.62 94 GLY A N 1
ATOM 723 C CA . GLY A 1 94 ? 3.349 -0.917 -1.533 1.00 97.62 94 GLY A CA 1
ATOM 724 C C . GLY A 1 94 ? 3.741 -0.376 -2.911 1.00 97.62 94 GLY A C 1
ATOM 725 O O . GLY A 1 94 ? 4.678 0.415 -3.006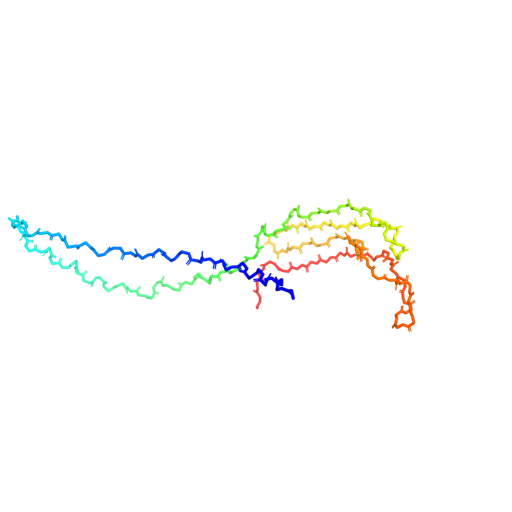 1.00 97.62 94 GLY A O 1
ATOM 726 N N . ILE A 1 95 ? 3.057 -0.793 -3.977 1.00 98.62 95 ILE A N 1
ATOM 727 C CA . ILE A 1 95 ? 3.329 -0.335 -5.339 1.00 98.62 95 ILE A CA 1
ATOM 728 C C . ILE A 1 95 ? 2.647 1.025 -5.579 1.00 98.62 95 ILE A C 1
ATOM 730 O O . ILE A 1 95 ? 1.460 1.157 -5.272 1.00 98.62 95 ILE A O 1
ATOM 734 N N . PRO A 1 96 ? 3.338 2.035 -6.147 1.00 98.00 96 PRO A N 1
ATOM 735 C CA . PRO A 1 96 ? 2.717 3.307 -6.516 1.00 98.00 96 PRO A CA 1
ATOM 736 C C . PRO A 1 96 ? 1.555 3.124 -7.499 1.00 98.00 96 PRO A C 1
ATOM 738 O O . PRO A 1 96 ? 1.654 2.346 -8.443 1.00 98.00 96 PRO A O 1
ATOM 741 N N . ASN A 1 97 ? 0.477 3.881 -7.317 1.00 97.38 97 A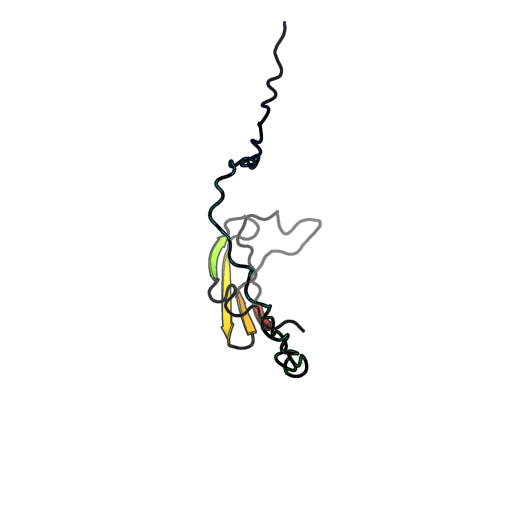SN A N 1
ATOM 742 C CA . ASN A 1 97 ? -0.708 3.882 -8.185 1.00 97.38 97 ASN A CA 1
ATOM 743 C C . ASN A 1 97 ? -0.710 5.020 -9.230 1.00 97.38 97 ASN A C 1
ATOM 745 O O . ASN A 1 97 ? -1.754 5.364 -9.774 1.00 97.38 97 ASN A O 1
ATOM 749 N N . HIS A 1 98 ? 0.439 5.647 -9.477 1.00 96.75 98 HIS A N 1
ATOM 750 C CA . HIS A 1 98 ? 0.603 6.786 -10.383 1.00 96.75 98 HIS A CA 1
ATOM 751 C C . HIS A 1 98 ? 1.984 6.738 -11.052 1.00 96.75 98 HIS A C 1
ATOM 753 O O . HIS A 1 98 ? 2.865 6.014 -10.585 1.00 96.75 98 HIS A O 1
ATOM 759 N N . GLU A 1 99 ? 2.174 7.515 -12.122 1.00 97.31 99 GLU A N 1
ATOM 760 C CA . GLU A 1 99 ? 3.478 7.672 -12.781 1.00 97.31 99 GLU A CA 1
ATOM 761 C C . GLU A 1 99 ? 4.567 8.083 -11.786 1.00 97.31 99 GLU A C 1
ATOM 763 O O . GLU A 1 99 ? 4.338 8.881 -10.870 1.00 97.31 99 GLU A O 1
ATOM 768 N N . VAL A 1 100 ? 5.775 7.567 -11.985 1.00 97.25 100 VAL A N 1
ATOM 769 C CA . VAL A 1 100 ? 6.926 7.858 -11.128 1.00 97.25 100 VAL A CA 1
ATOM 770 C C . VAL A 1 100 ? 8.117 8.315 -11.972 1.00 97.25 100 VAL A C 1
ATOM 772 O O . VAL A 1 100 ? 8.060 8.442 -13.188 1.00 97.25 100 VAL A O 1
ATOM 775 N N . GLY A 1 101 ? 9.224 8.648 -11.310 1.00 96.25 101 GLY A N 1
ATOM 776 C CA . GLY A 1 101 ? 10.492 8.865 -12.005 1.00 96.25 101 GLY A CA 1
ATOM 777 C C . GLY A 1 101 ? 11.168 7.546 -12.382 1.00 96.25 101 GLY A C 1
ATOM 778 O O . GLY A 1 101 ? 10.744 6.471 -11.976 1.00 96.25 101 GLY A O 1
ATOM 779 N N . THR A 1 102 ? 12.297 7.632 -13.084 1.00 97.25 102 THR A N 1
ATOM 780 C CA . THR A 1 102 ? 13.095 6.449 -13.425 1.00 97.25 102 THR A CA 1
ATOM 781 C C . THR A 1 102 ? 13.782 5.850 -12.197 1.00 97.25 102 THR A C 1
ATOM 783 O O . THR A 1 102 ? 14.606 6.516 -11.556 1.00 97.25 102 THR A O 1
ATOM 786 N N . PHE A 1 103 ? 13.508 4.576 -11.916 1.00 97.56 103 PHE A N 1
ATOM 787 C CA . PHE A 1 103 ? 14.209 3.784 -10.906 1.00 97.56 103 PHE A CA 1
ATOM 788 C C . PHE A 1 103 ? 14.658 2.427 -11.468 1.00 97.56 103 PHE A C 1
ATOM 790 O O . PHE A 1 103 ? 13.901 1.786 -12.191 1.00 97.56 103 PHE A O 1
ATOM 797 N N . PRO A 1 104 ? 15.858 1.942 -11.101 1.00 97.56 104 PRO A N 1
ATOM 798 C CA . PRO A 1 104 ? 16.872 2.629 -10.299 1.00 97.56 104 PRO A CA 1
ATOM 799 C C . PRO A 1 104 ? 17.578 3.753 -11.081 1.00 97.56 104 PRO A C 1
ATOM 801 O O . PRO A 1 104 ? 17.579 3.777 -12.309 1.00 97.56 104 PRO A O 1
ATOM 804 N N . ASN A 1 105 ? 18.218 4.684 -10.374 1.00 97.06 105 ASN A N 1
ATOM 805 C CA . ASN A 1 105 ? 19.050 5.736 -10.968 1.00 97.06 105 ASN A CA 1
ATOM 806 C C . ASN A 1 105 ? 20.317 5.998 -10.130 1.00 97.06 105 ASN A C 1
ATOM 808 O O . ASN A 1 105 ? 20.507 5.418 -9.064 1.00 97.06 105 ASN A O 1
ATOM 812 N N . ALA A 1 106 ? 21.199 6.885 -10.602 1.00 98.19 106 ALA A N 1
ATOM 813 C CA . ALA A 1 106 ? 22.488 7.159 -9.954 1.00 98.19 106 ALA A CA 1
ATOM 814 C C . ALA A 1 106 ? 22.378 7.652 -8.495 1.00 98.19 106 ALA A C 1
ATOM 816 O O . ALA A 1 106 ? 23.304 7.441 -7.716 1.00 98.19 106 ALA A O 1
ATOM 817 N N . ASN A 1 107 ? 21.259 8.286 -8.126 1.00 97.94 107 ASN A N 1
ATOM 818 C CA . ASN A 1 107 ? 21.019 8.804 -6.777 1.00 97.94 107 ASN A CA 1
ATOM 819 C C . ASN A 1 107 ? 20.230 7.823 -5.895 1.00 97.94 107 ASN A C 1
ATOM 821 O O . ASN A 1 107 ? 20.300 7.917 -4.672 1.00 97.94 107 ASN A O 1
ATOM 825 N N . ASN A 1 108 ? 19.484 6.891 -6.494 1.00 96.81 108 ASN A N 1
ATOM 826 C CA . ASN A 1 108 ? 18.798 5.817 -5.784 1.00 96.81 108 ASN A CA 1
ATOM 827 C C . ASN A 1 108 ? 18.907 4.500 -6.575 1.00 96.81 108 ASN A C 1
ATOM 829 O O . ASN A 1 108 ? 18.164 4.306 -7.540 1.00 96.81 108 ASN A O 1
ATOM 833 N N . PRO A 1 109 ? 19.800 3.581 -6.167 1.00 97.38 109 PRO A N 1
ATOM 834 C CA . PRO A 1 109 ? 20.031 2.330 -6.881 1.00 97.38 109 PRO A CA 1
ATOM 835 C C . PRO A 1 109 ? 18.942 1.270 -6.646 1.00 97.38 109 PRO A C 1
ATOM 837 O O . PRO A 1 109 ? 19.039 0.179 -7.202 1.00 97.38 109 PRO A O 1
ATOM 840 N N . ASN A 1 110 ? 17.927 1.541 -5.820 1.00 97.56 110 ASN A N 1
ATOM 841 C CA . ASN A 1 110 ? 16.881 0.568 -5.514 1.00 97.56 110 ASN A CA 1
ATOM 842 C C . ASN A 1 110 ? 15.800 0.551 -6.606 1.00 97.56 110 ASN A C 1
ATOM 844 O O . ASN A 1 110 ? 15.373 1.602 -7.081 1.00 97.56 110 ASN A O 1
ATOM 848 N N . SER A 1 111 ? 15.345 -0.645 -6.984 1.00 97.44 111 SER A N 1
ATOM 849 C CA . SER A 1 111 ? 14.189 -0.836 -7.871 1.00 97.44 111 SER A CA 1
ATOM 850 C C . SER A 1 111 ? 12.885 -0.845 -7.073 1.00 97.44 111 SER A C 1
ATOM 852 O O . SER A 1 111 ? 12.861 -1.297 -5.925 1.00 97.44 111 SER A O 1
ATOM 854 N N . ILE A 1 112 ? 11.793 -0.394 -7.689 1.00 98.38 112 ILE A N 1
ATOM 855 C CA . ILE A 1 112 ? 10.455 -0.530 -7.108 1.00 98.38 112 ILE A CA 1
ATOM 856 C C . ILE A 1 112 ? 10.038 -1.997 -7.215 1.00 98.38 112 ILE A C 1
ATOM 858 O O . ILE A 1 112 ? 10.221 -2.646 -8.242 1.00 98.38 112 ILE A O 1
ATOM 862 N N . SER A 1 113 ? 9.525 -2.550 -6.121 1.00 97.62 113 SER A N 1
ATOM 863 C CA . SER A 1 113 ? 9.074 -3.938 -6.059 1.00 97.62 113 SER A CA 1
ATOM 864 C C . SER A 1 113 ? 8.010 -4.094 -4.984 1.00 97.62 113 SER A C 1
ATOM 866 O O . SER A 1 113 ? 7.910 -3.261 -4.080 1.00 97.62 113 SER A O 1
ATOM 868 N N . VAL A 1 114 ? 7.227 -5.168 -5.079 1.00 98.38 114 VAL A N 1
ATOM 869 C CA . VAL A 1 114 ? 6.166 -5.475 -4.115 1.00 98.38 114 VAL A CA 1
ATOM 870 C C . VAL A 1 114 ? 6.740 -5.570 -2.704 1.00 98.38 114 VAL A C 1
ATOM 872 O O . VAL A 1 114 ? 7.690 -6.314 -2.458 1.00 98.38 114 VAL A O 1
ATOM 875 N N . GLN A 1 115 ? 6.118 -4.843 -1.782 1.00 98.06 115 GLN A N 1
ATOM 876 C CA . GLN A 1 115 ? 6.337 -4.930 -0.345 1.00 98.06 115 GLN A CA 1
ATOM 877 C C . GLN A 1 115 ? 5.096 -5.541 0.301 1.00 98.06 115 GLN A C 1
ATOM 879 O O . GLN A 1 115 ? 3.983 -5.197 -0.067 1.00 98.06 1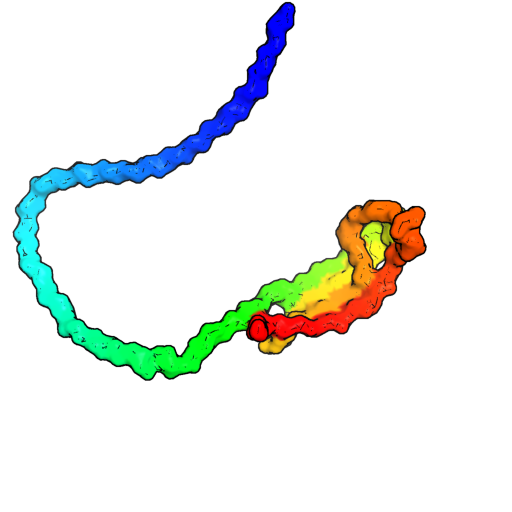15 GLN A O 1
ATOM 884 N N . ASN A 1 116 ? 5.253 -6.430 1.275 1.00 96.81 116 ASN A N 1
ATOM 885 C CA . ASN A 1 116 ? 4.100 -6.956 2.002 1.00 96.81 116 ASN A CA 1
ATOM 886 C C . ASN A 1 116 ? 3.737 -6.000 3.146 1.00 96.81 116 ASN A C 1
ATOM 888 O O . ASN A 1 116 ? 4.465 -5.945 4.138 1.00 96.81 116 ASN A O 1
ATOM 892 N N . ILE A 1 117 ? 2.649 -5.242 2.991 1.00 98.25 117 ILE A N 1
ATOM 893 C CA . ILE A 1 117 ? 2.178 -4.275 3.987 1.00 98.25 117 ILE A CA 1
ATOM 894 C C . ILE A 1 117 ? 0.947 -4.847 4.686 1.00 98.25 117 ILE A C 1
ATOM 896 O O . ILE A 1 117 ? -0.046 -5.192 4.043 1.00 98.25 117 ILE A O 1
ATOM 900 N N . ASN A 1 118 ? 1.014 -4.920 6.014 1.00 98.12 118 ASN A N 1
ATOM 901 C CA . ASN A 1 118 ? -0.114 -5.243 6.876 1.00 98.12 118 ASN A CA 1
ATOM 902 C C . ASN A 1 118 ? 0.041 -4.475 8.194 1.00 98.12 118 ASN A C 1
ATOM 904 O O . ASN A 1 118 ? 0.863 -4.851 9.028 1.00 98.12 118 ASN A O 1
ATOM 908 N N . GLU A 1 119 ? -0.699 -3.380 8.342 1.00 98.00 119 GLU A N 1
ATOM 909 C CA . GLU A 1 119 ? -0.526 -2.413 9.430 1.00 98.00 119 GLU A CA 1
ATOM 910 C C . GLU A 1 119 ? -1.844 -2.129 10.155 1.00 98.00 119 GLU A C 1
ATOM 912 O O . GLU A 1 119 ? -2.925 -2.205 9.569 1.00 98.00 119 GLU A O 1
ATOM 917 N N . SER A 1 120 ? -1.746 -1.755 11.432 1.00 97.50 120 SER A N 1
ATOM 918 C CA . SER A 1 120 ? -2.886 -1.390 12.278 1.00 97.50 120 SER A CA 1
ATOM 919 C C . SER A 1 120 ? -2.654 -0.033 12.935 1.00 97.50 120 SER A C 1
ATOM 921 O O . SER A 1 120 ? -1.646 0.176 13.612 1.00 97.50 120 SER A O 1
ATOM 923 N N . PHE A 1 121 ? -3.603 0.881 12.761 1.00 95.56 121 PHE A N 1
ATOM 924 C CA . PHE A 1 121 ? -3.554 2.243 13.285 1.00 95.56 121 PHE A CA 1
ATOM 925 C C . PHE A 1 121 ? -4.730 2.478 14.231 1.00 95.56 121 PHE A C 1
ATOM 927 O O . PHE A 1 121 ? -5.866 2.176 13.876 1.00 95.56 121 PHE A O 1
ATOM 934 N N . THR A 1 122 ? -4.489 3.060 15.408 1.00 94.75 122 THR A N 1
ATOM 935 C CA . THR A 1 122 ? -5.571 3.449 16.332 1.00 94.75 122 THR A CA 1
ATOM 936 C C . THR A 1 122 ? -6.510 4.476 15.690 1.00 94.75 122 THR A C 1
ATOM 938 O O . THR A 1 122 ? -6.053 5.410 15.027 1.00 94.75 122 THR A O 1
ATOM 941 N N . ILE A 1 123 ? -7.824 4.328 15.898 1.00 93.56 123 ILE A N 1
ATOM 942 C CA . ILE A 1 123 ? -8.819 5.335 15.476 1.00 93.56 123 ILE A CA 1
ATOM 943 C C . ILE A 1 123 ? -9.006 6.454 16.508 1.00 93.56 123 ILE A C 1
ATOM 945 O O . ILE A 1 123 ? -9.517 7.520 16.155 1.00 93.56 123 ILE A O 1
ATOM 949 N N . GLY A 1 124 ? -8.576 6.226 17.754 1.00 90.25 124 GLY A N 1
ATOM 950 C CA . GLY A 1 124 ? -8.569 7.207 18.838 1.00 90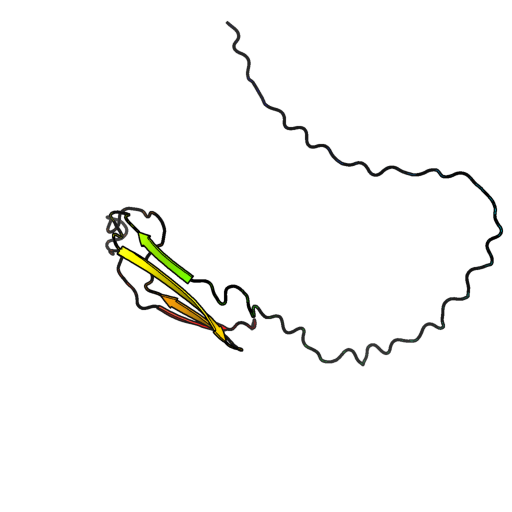.25 124 GLY A CA 1
ATOM 951 C C . GLY A 1 124 ? -7.208 7.913 18.959 1.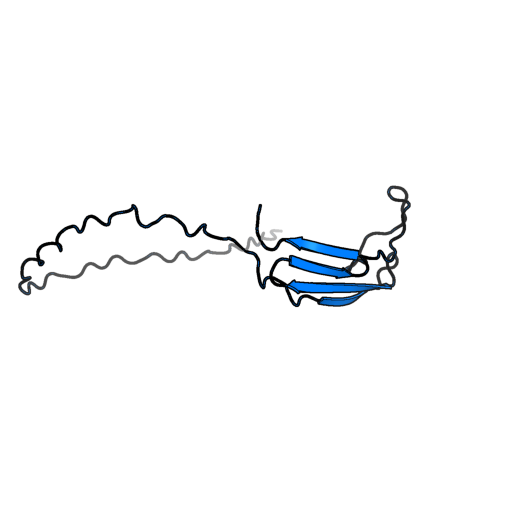00 90.25 124 GLY A C 1
ATOM 952 O O . GLY A 1 124 ? -6.188 7.218 19.015 1.00 90.25 124 GLY A O 1
ATOM 953 N N . PRO A 1 125 ? -7.154 9.259 19.008 1.00 83.06 125 PRO A N 1
ATOM 954 C CA . PRO A 1 125 ? -5.939 10.011 19.328 1.00 83.06 125 PRO A CA 1
ATOM 955 C C . PRO A 1 125 ? -5.425 9.712 20.748 1.00 83.06 125 PRO A C 1
ATOM 957 O O . PRO A 1 125 ? -6.225 9.486 21.655 1.00 83.06 125 PRO A O 1
ATOM 960 N N . THR A 1 126 ? -4.101 9.753 20.936 1.00 73.88 126 THR A N 1
ATOM 961 C CA . THR A 1 126 ? -3.405 9.605 22.235 1.00 73.88 126 THR A CA 1
ATOM 962 C C . THR A 1 126 ? -2.861 10.925 22.749 1.00 73.88 126 THR A C 1
ATOM 964 O O . THR A 1 126 ? -2.348 11.688 21.896 1.00 73.88 126 THR A O 1
#

pLDDT: mean 79.81, std 20.17, range [43.56, 98.75]

Secondary structure (DSSP, 8-state):
---------------PPPP----------PPPPPPP------GGG----------TTTTTT-EEEEEE--TTT-EEEEEEEEE-SSEEEEEE----SS----SSBTTB-PPP----EEEEEESS--

Sequence (126 aa):
MRNLLFIVLFFLVSCGGSGYEGENLALGILPPPPPPPTELVNDSEMLENPILYSTENIYCDLSELIYNDDESVNTTSDYAWSCNTESRLLSGNGIPNHEVGTFPNANNPNSISVQNINESFTIGPT

Organism: NCBI:txid408172